Protein AF-A0A7T5JDP8-F1 (afdb_monomer_lite)

Foldseek 3Di:
DCDPVNVVVVVVVVLVPDDPVVNVVVVVVVVVVVVVVVDDPPPPPLDDPVRLVPDDPVVNCVSCVVVVVVVVVCCVVPVVNCPVVPPDPVVPPDVPPDD

Radius of gyration: 29.38 Å; chains: 1; bounding box: 46×36×87 Å

Structure (mmCIF, N/CA/C/O backbone):
data_AF-A0A7T5JDP8-F1
#
_entry.id   AF-A0A7T5JDP8-F1
#
loop_
_atom_site.group_PDB
_atom_site.id
_atom_site.type_symbol
_atom_site.label_atom_id
_atom_site.label_alt_id
_atom_site.label_comp_id
_atom_site.label_asym_id
_atom_site.label_enti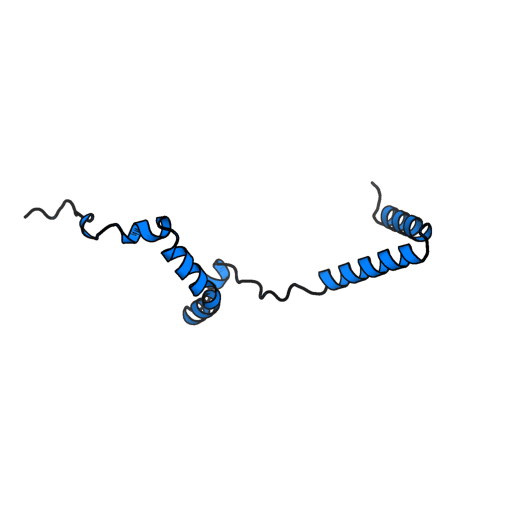ty_id
_atom_site.label_seq_id
_atom_site.pdbx_PDB_ins_code
_atom_site.Cartn_x
_atom_site.Cartn_y
_atom_site.Cartn_z
_atom_site.occupancy
_atom_site.B_iso_or_equiv
_atom_site.auth_seq_id
_atom_site.auth_comp_id
_atom_site.auth_asym_id
_atom_site.auth_atom_id
_atom_site.pdbx_PDB_model_num
ATOM 1 N N . MET A 1 1 ? -7.658 25.892 23.894 1.00 51.53 1 MET A N 1
ATOM 2 C CA . MET 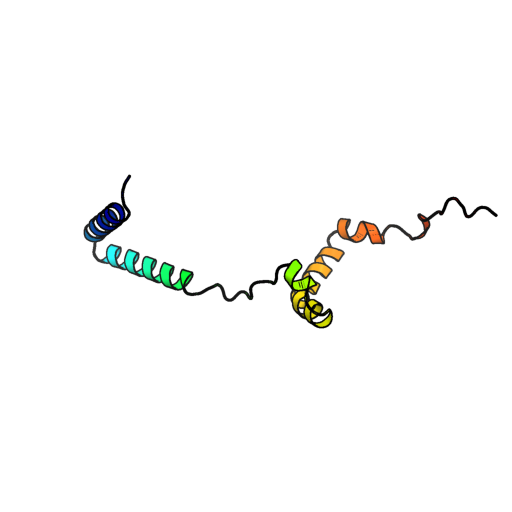A 1 1 ? -6.795 24.760 23.500 1.00 51.53 1 MET A CA 1
ATOM 3 C C . MET A 1 1 ? -7.078 23.615 24.456 1.00 51.53 1 MET A C 1
ATOM 5 O O . MET A 1 1 ? -6.730 23.730 25.622 1.00 51.53 1 MET A O 1
ATOM 9 N N . LEU A 1 2 ? -7.792 22.579 24.014 1.00 55.47 2 LEU A N 1
ATOM 10 C CA . LEU A 1 2 ? -7.970 21.361 24.811 1.00 55.47 2 LEU A CA 1
ATOM 11 C C . LEU A 1 2 ? -6.622 20.632 24.809 1.00 55.47 2 LEU A C 1
ATOM 13 O O . LEU A 1 2 ? -6.130 20.268 23.744 1.00 55.47 2 LEU A O 1
ATOM 17 N N . SER A 1 3 ? -5.973 20.519 25.967 1.00 78.38 3 SER A N 1
ATOM 18 C CA . SER A 1 3 ? -4.729 19.752 26.077 1.00 78.38 3 SER A CA 1
ATOM 19 C C . SER A 1 3 ? -5.021 18.255 25.941 1.00 78.38 3 SER A C 1
ATOM 21 O O . SER A 1 3 ? -6.135 17.819 26.233 1.00 78.38 3 SER A O 1
ATOM 23 N N . ALA A 1 4 ? -4.023 17.465 25.535 1.00 80.44 4 ALA A N 1
ATOM 24 C CA . ALA A 1 4 ? -4.143 16.006 25.425 1.00 80.44 4 ALA A CA 1
ATOM 25 C C . ALA A 1 4 ? -4.726 15.366 26.701 1.00 80.44 4 ALA A C 1
ATOM 27 O O . ALA A 1 4 ? -5.613 14.526 26.617 1.00 80.44 4 ALA A O 1
ATOM 28 N N . ALA A 1 5 ? -4.353 15.885 27.875 1.00 81.62 5 ALA A N 1
ATOM 29 C CA . ALA A 1 5 ? -4.888 15.456 29.165 1.00 81.62 5 ALA A CA 1
ATOM 30 C C . ALA A 1 5 ? -6.418 15.624 29.304 1.00 81.62 5 ALA A C 1
ATOM 32 O O . ALA A 1 5 ? -7.072 14.775 29.901 1.00 81.62 5 ALA A O 1
ATOM 33 N N . HIS A 1 6 ? -7.016 16.684 28.740 1.00 86.56 6 HIS A N 1
ATOM 34 C CA . HIS A 1 6 ? -8.478 16.855 28.767 1.00 86.56 6 HIS A CA 1
ATOM 35 C C . HIS A 1 6 ? -9.182 15.840 27.863 1.00 86.56 6 HIS A C 1
ATOM 37 O O . HIS A 1 6 ? -10.278 15.386 28.182 1.00 86.56 6 HIS A O 1
ATOM 43 N N . LEU A 1 7 ? -8.557 15.486 26.737 1.00 88.06 7 LEU A N 1
ATOM 44 C CA . LEU A 1 7 ? -9.105 14.515 25.797 1.00 88.06 7 LEU A CA 1
ATOM 45 C C . LEU A 1 7 ? -9.006 13.086 26.349 1.00 88.06 7 LEU A C 1
ATOM 47 O O . LEU A 1 7 ? -9.973 12.334 26.266 1.00 88.06 7 LEU A O 1
ATOM 51 N N . GLU A 1 8 ? -7.880 12.738 26.971 1.00 89.19 8 GLU A N 1
ATOM 52 C CA . GLU A 1 8 ? -7.694 11.463 27.676 1.00 89.19 8 GLU A CA 1
ATOM 53 C C . GLU A 1 8 ? -8.722 11.290 28.796 1.00 89.19 8 GLU A C 1
ATOM 55 O O . GLU A 1 8 ? -9.372 10.248 28.888 1.00 89.19 8 GLU A O 1
ATOM 60 N N . GLN A 1 9 ? -8.928 12.333 29.604 1.00 88.62 9 GLN A N 1
ATOM 61 C CA . GLN A 1 9 ? -9.899 12.290 30.691 1.00 88.62 9 GLN A CA 1
ATOM 62 C C . GLN A 1 9 ? -11.334 12.127 30.170 1.00 88.62 9 GLN A C 1
ATOM 64 O O . GLN A 1 9 ? -12.071 11.280 30.672 1.00 88.62 9 GLN A O 1
ATOM 69 N N . ALA A 1 10 ? -11.710 12.869 29.123 1.00 89.75 10 ALA A N 1
ATOM 70 C CA . ALA A 1 10 ? -13.027 12.749 28.500 1.00 89.75 10 ALA A CA 1
ATOM 71 C C . ALA A 1 10 ? -13.272 11.343 27.923 1.00 89.75 10 ALA A C 1
ATOM 73 O O . ALA A 1 10 ? -14.357 10.785 28.086 1.00 89.75 10 ALA A O 1
ATOM 74 N N . LEU A 1 11 ? -12.262 10.740 27.289 1.00 88.44 11 LEU A N 1
ATOM 75 C CA . LEU A 1 11 ? -12.348 9.371 26.775 1.00 88.44 11 LEU A CA 1
ATOM 76 C C . LEU A 1 11 ? -12.506 8.337 27.896 1.00 88.44 11 LEU A C 1
ATOM 78 O O . LEU A 1 11 ? -13.322 7.425 27.766 1.00 88.44 11 LEU A O 1
ATOM 82 N N . LEU A 1 12 ? -11.767 8.483 29.001 1.00 89.81 12 LEU A N 1
ATOM 83 C CA . LEU A 1 12 ? -11.889 7.596 30.161 1.00 89.81 12 LEU A CA 1
ATOM 84 C C . LEU A 1 12 ? -13.264 7.700 30.824 1.00 89.81 12 LEU A C 1
ATOM 86 O O . LEU A 1 12 ? -13.842 6.679 31.201 1.00 89.81 12 LEU A O 1
ATOM 90 N N . ASP A 1 13 ? -13.798 8.912 30.947 1.00 93.38 13 ASP A N 1
ATOM 91 C CA . ASP A 1 13 ? -15.118 9.125 31.536 1.00 93.38 13 ASP A CA 1
ATOM 92 C C . ASP A 1 13 ? -16.224 8.535 30.648 1.00 93.38 13 ASP A C 1
ATOM 94 O O . ASP A 1 13 ? -17.129 7.875 31.162 1.00 93.38 13 ASP A O 1
ATOM 98 N N . HIS A 1 14 ? -16.113 8.658 29.321 1.00 89.19 14 HIS A N 1
ATOM 99 C CA . HIS A 1 14 ? -17.029 7.996 28.388 1.00 89.19 14 HIS A CA 1
ATOM 100 C C . HIS A 1 14 ? -16.918 6.469 28.423 1.00 89.19 14 HIS A C 1
ATOM 102 O O . HIS A 1 14 ? -17.943 5.789 28.435 1.00 89.19 14 HIS A O 1
ATOM 108 N N . LEU A 1 15 ? -15.704 5.917 28.494 1.00 90.44 15 LEU A N 1
ATOM 109 C CA . LEU A 1 15 ? -15.492 4.473 28.620 1.00 90.44 15 LEU A CA 1
ATOM 110 C C . LEU A 1 15 ? -16.156 3.906 29.878 1.00 90.44 15 LEU A C 1
ATOM 112 O O . LEU A 1 15 ? -16.813 2.871 29.814 1.00 90.44 15 LEU A O 1
ATOM 116 N N . ARG A 1 16 ? -16.050 4.605 31.012 1.00 91.88 16 ARG A N 1
ATOM 117 C CA . ARG A 1 16 ? -16.661 4.177 32.281 1.00 91.88 16 ARG A CA 1
ATOM 118 C C . ARG A 1 16 ? -18.189 4.215 32.276 1.00 91.88 16 ARG A C 1
ATOM 120 O O . ARG A 1 16 ? -18.801 3.497 33.060 1.00 91.88 16 ARG A O 1
ATOM 127 N N . GLN A 1 17 ? -18.801 5.045 31.431 1.00 93.88 17 GLN A N 1
ATOM 128 C CA . GLN A 1 17 ? -20.260 5.133 31.294 1.00 93.88 17 GLN A CA 1
ATOM 129 C C . GLN A 1 17 ? -20.853 4.000 30.444 1.00 93.88 17 GLN A C 1
ATOM 131 O O . GLN A 1 17 ? -22.068 3.798 30.458 1.00 93.88 17 GLN A O 1
ATOM 136 N N . LEU A 1 18 ? -20.025 3.265 29.696 1.00 92.19 18 LEU A N 1
ATOM 137 C CA . LEU A 1 18 ? -20.488 2.163 28.860 1.00 92.19 18 LEU A CA 1
ATOM 138 C C . LEU A 1 18 ? -20.792 0.903 29.692 1.00 92.19 18 LEU A C 1
ATOM 140 O O . LEU A 1 18 ? -20.138 0.668 30.708 1.00 92.19 18 LEU A O 1
ATOM 144 N N . PRO A 1 19 ? -21.727 0.046 29.245 1.00 93.19 19 PRO A N 1
ATOM 145 C CA . PRO A 1 19 ? -21.903 -1.302 29.786 1.00 93.19 19 PRO A CA 1
ATOM 146 C C . PRO A 1 19 ? -20.633 -2.150 29.644 1.00 93.19 19 PRO A C 1
ATOM 148 O O . PRO A 1 19 ? -19.840 -1.935 28.725 1.00 93.19 19 PRO A O 1
ATOM 151 N N . THR A 1 20 ? -20.460 -3.146 30.512 1.00 88.88 20 THR A N 1
ATOM 152 C CA . THR A 1 20 ? -19.244 -3.973 30.591 1.00 88.88 20 THR A CA 1
ATOM 153 C C . THR A 1 20 ? -18.895 -4.651 29.264 1.00 88.88 20 THR A C 1
ATOM 155 O O . THR A 1 20 ? -17.731 -4.659 28.870 1.00 88.88 20 THR A O 1
ATOM 158 N N . GLU A 1 21 ? -19.890 -5.132 28.517 1.00 91.94 21 GLU A N 1
ATOM 159 C CA . GLU A 1 21 ? -19.683 -5.741 27.198 1.00 91.94 21 GLU A CA 1
ATOM 160 C C . GLU A 1 21 ? -19.097 -4.742 26.191 1.00 91.94 21 GLU A C 1
ATOM 162 O O . GLU A 1 21 ? -18.204 -5.074 25.414 1.00 91.94 21 GLU A O 1
ATOM 167 N N . LYS A 1 22 ? -19.566 -3.489 26.226 1.00 89.44 22 L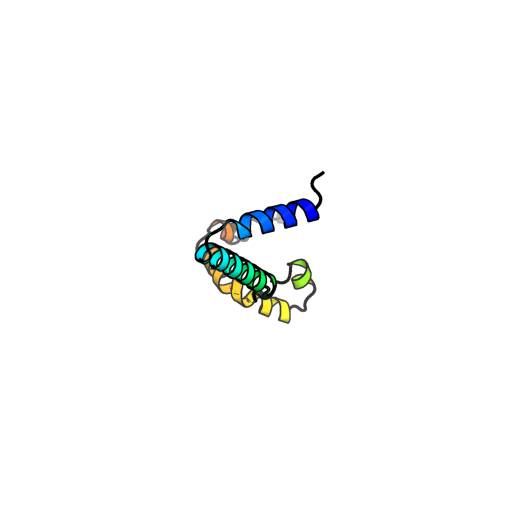YS A N 1
ATOM 168 C CA . LYS A 1 22 ? -19.094 -2.425 25.332 1.00 89.44 22 LYS A CA 1
ATOM 169 C C . LYS A 1 22 ? -17.729 -1.887 25.735 1.00 89.44 22 LYS A C 1
ATOM 171 O O . LYS A 1 22 ? -16.967 -1.478 24.866 1.00 89.44 22 LYS A O 1
ATOM 176 N N . GLN A 1 23 ? -17.399 -1.920 27.024 1.00 92.56 23 GLN A N 1
ATOM 177 C CA . GLN A 1 23 ? -16.044 -1.613 27.480 1.00 92.56 23 GLN A CA 1
ATOM 178 C C . GLN A 1 23 ? -15.043 -2.626 26.922 1.00 92.56 23 GLN A C 1
ATOM 180 O O . GLN A 1 23 ? -14.002 -2.223 26.403 1.00 92.56 23 GLN A O 1
ATOM 185 N N . GLN A 1 24 ? -15.385 -3.917 26.970 1.00 91.38 24 GLN A N 1
ATOM 186 C CA . GLN A 1 24 ? -14.530 -4.972 26.432 1.00 91.38 24 GLN A CA 1
ATOM 187 C C . GLN A 1 24 ? -14.327 -4.816 24.920 1.00 91.38 24 GLN A C 1
ATOM 189 O O . GLN A 1 24 ? -13.193 -4.841 24.462 1.00 91.38 24 GLN A O 1
ATOM 194 N N . GLU A 1 25 ? -15.393 -4.540 24.162 1.00 94.00 25 GLU A N 1
ATOM 195 C CA . GLU A 1 25 ? -15.309 -4.319 22.709 1.00 94.00 25 GLU A CA 1
ATOM 196 C C . GLU A 1 25 ? -14.332 -3.184 22.343 1.00 94.00 25 GLU A C 1
ATOM 198 O O . GLU A 1 25 ? -13.544 -3.305 21.403 1.00 94.00 25 GLU A O 1
ATOM 203 N N . VAL A 1 26 ? -14.338 -2.082 23.103 1.00 93.06 26 VAL A N 1
ATOM 204 C CA . VAL A 1 26 ? -13.412 -0.962 22.867 1.00 93.06 26 VAL A CA 1
ATOM 205 C C . VAL A 1 26 ? -11.973 -1.331 23.235 1.00 93.06 26 VAL A C 1
ATOM 207 O O . VAL A 1 26 ? -11.048 -0.917 22.533 1.00 93.06 26 VAL A O 1
ATOM 210 N N . LEU A 1 27 ? -11.766 -2.107 24.303 1.00 90.69 27 LEU A N 1
ATOM 211 C CA . LEU A 1 27 ? -10.437 -2.609 24.667 1.00 90.69 27 LEU A CA 1
ATOM 212 C C . LEU A 1 27 ? -9.886 -3.556 23.599 1.00 90.69 27 LEU A C 1
ATOM 214 O O . LEU A 1 27 ? -8.746 -3.375 23.170 1.00 90.69 27 LEU A O 1
ATOM 218 N N . ASP A 1 28 ? -10.707 -4.485 23.116 1.00 93.88 28 ASP A N 1
ATOM 219 C CA . ASP A 1 28 ? -10.347 -5.419 22.048 1.00 93.88 28 ASP A CA 1
ATOM 220 C C . ASP A 1 28 ? -10.002 -4.655 20.758 1.00 93.88 28 ASP A C 1
ATOM 222 O O . ASP A 1 28 ? -8.995 -4.932 20.102 1.00 93.88 28 ASP A O 1
ATOM 226 N N . PHE A 1 29 ? -10.780 -3.622 20.415 1.00 93.81 29 PHE A N 1
ATOM 227 C CA . PHE A 1 29 ? -10.485 -2.747 19.279 1.00 93.81 29 PHE A CA 1
ATOM 228 C C . PHE A 1 29 ? -9.173 -1.969 19.458 1.00 93.81 29 PHE A C 1
ATOM 230 O O . PHE A 1 29 ? -8.381 -1.857 18.518 1.00 93.81 29 PHE A O 1
ATOM 237 N N . ALA A 1 30 ? -8.907 -1.440 20.654 1.00 91.38 30 ALA A N 1
ATOM 238 C CA . ALA A 1 30 ? -7.662 -0.733 20.941 1.00 91.38 30 ALA A CA 1
ATOM 239 C C . ALA A 1 30 ? -6.447 -1.672 20.860 1.00 91.38 30 ALA A C 1
ATOM 241 O O . ALA A 1 30 ? -5.390 -1.283 20.350 1.00 91.38 30 ALA A O 1
ATOM 242 N N . GLU A 1 31 ? -6.594 -2.916 21.318 1.00 91.56 31 GLU A N 1
ATOM 243 C CA . GLU A 1 31 ? -5.569 -3.946 21.178 1.00 91.56 31 GLU A CA 1
ATOM 244 C C . GLU A 1 31 ? -5.334 -4.298 19.707 1.00 91.56 31 GLU A C 1
ATOM 246 O O . GLU A 1 31 ? -4.188 -4.285 19.250 1.00 91.56 31 GLU A O 1
ATOM 251 N N . PHE A 1 32 ? -6.403 -4.505 18.937 1.00 93.31 32 PHE A N 1
ATOM 252 C CA . PHE A 1 32 ? -6.325 -4.715 17.493 1.00 93.31 32 PHE A CA 1
ATOM 253 C C . PHE A 1 32 ? -5.574 -3.576 16.787 1.00 93.31 32 PHE A C 1
ATOM 255 O O . PHE A 1 32 ? -4.683 -3.828 15.971 1.00 93.31 32 PHE A O 1
ATOM 262 N N . LEU A 1 33 ? -5.867 -2.316 17.127 1.00 88.75 33 LEU A N 1
ATOM 263 C CA . LEU A 1 33 ? -5.143 -1.165 16.584 1.00 88.75 33 LEU A CA 1
ATOM 264 C C . LEU A 1 33 ? -3.656 -1.201 16.948 1.00 88.75 33 LEU A C 1
ATOM 266 O O . LEU A 1 33 ? -2.816 -0.988 16.072 1.00 88.75 33 LEU A O 1
ATOM 270 N N . ARG A 1 34 ? -3.309 -1.512 18.202 1.00 88.19 34 ARG A N 1
ATOM 271 C CA . ARG A 1 34 ? -1.905 -1.664 18.617 1.00 88.19 34 ARG A CA 1
ATOM 272 C C . ARG A 1 34 ? -1.204 -2.758 17.822 1.00 88.19 34 ARG A C 1
ATOM 274 O O . ARG A 1 34 ? -0.115 -2.517 17.313 1.00 88.19 34 ARG A O 1
ATOM 281 N N . GLN A 1 35 ? -1.828 -3.922 17.664 1.00 86.38 35 GLN A N 1
ATOM 282 C CA . GLN A 1 35 ? -1.263 -5.035 16.898 1.00 86.38 35 GLN A CA 1
ATOM 283 C C . GLN A 1 35 ? -1.064 -4.669 15.421 1.00 86.38 35 GLN A C 1
ATOM 285 O O . GLN A 1 35 ? -0.029 -5.003 14.842 1.00 86.38 35 GLN A O 1
ATOM 290 N N . LYS A 1 36 ? -2.007 -3.927 14.826 1.00 80.56 36 LYS A N 1
ATOM 291 C CA . LYS A 1 36 ? -1.931 -3.457 13.435 1.00 80.56 36 LYS A CA 1
ATOM 292 C C . LYS A 1 36 ? -0.851 -2.392 13.222 1.00 80.56 36 LYS A C 1
ATOM 294 O O . LYS A 1 36 ? -0.254 -2.345 12.155 1.00 80.56 36 LYS A O 1
ATOM 299 N N . VAL A 1 37 ? -0.599 -1.542 14.218 1.00 79.31 37 VAL A N 1
ATOM 300 C CA . VAL A 1 37 ? 0.464 -0.523 14.163 1.00 79.31 37 VAL A CA 1
ATOM 301 C C . VAL A 1 37 ? 1.838 -1.131 14.470 1.00 79.31 37 VAL A C 1
ATOM 303 O O . VAL A 1 37 ? 2.833 -0.726 13.875 1.00 79.31 37 VAL A O 1
ATOM 306 N N . SER A 1 38 ? 1.912 -2.111 15.375 1.00 72.75 38 SER A N 1
ATOM 307 C CA . SER A 1 38 ? 3.159 -2.800 15.741 1.00 72.75 38 SER A CA 1
ATOM 308 C C . SER A 1 38 ? 3.573 -3.898 14.762 1.00 72.75 38 SER A C 1
ATOM 310 O O . SER A 1 38 ? 4.741 -4.278 14.754 1.00 72.75 38 SER A O 1
ATOM 312 N N . SER A 1 39 ? 2.654 -4.390 13.931 1.00 59.53 39 SER A N 1
ATOM 313 C CA . SER A 1 39 ? 2.966 -5.269 12.805 1.00 59.53 39 SER A CA 1
ATOM 314 C C . SER A 1 39 ? 3.121 -4.409 11.552 1.00 59.53 39 SER A C 1
ATOM 316 O O . SER A 1 39 ? 2.112 -4.101 10.913 1.00 59.53 39 SER A O 1
ATOM 318 N N . PRO A 1 40 ? 4.341 -3.984 11.170 1.00 58.59 40 PRO A N 1
ATOM 319 C CA . PRO A 1 40 ? 4.525 -3.405 9.849 1.00 58.59 40 PRO A CA 1
ATOM 320 C C . PRO A 1 40 ? 4.005 -4.421 8.822 1.00 58.59 40 PRO A C 1
ATOM 322 O O . PRO A 1 40 ? 4.262 -5.620 8.985 1.00 58.59 40 PRO A O 1
ATOM 325 N N . PRO A 1 41 ? 3.258 -3.997 7.787 1.00 54.88 41 PRO A N 1
ATOM 326 C CA . PRO A 1 41 ? 2.893 -4.908 6.718 1.00 54.88 41 PRO A CA 1
ATOM 327 C C . PRO A 1 41 ? 4.190 -5.525 6.197 1.00 54.88 41 PRO A C 1
ATOM 329 O O . PRO A 1 41 ? 5.072 -4.811 5.726 1.00 54.88 41 PRO A O 1
ATOM 332 N N . ALA A 1 42 ? 4.309 -6.849 6.299 1.00 50.56 42 ALA A N 1
ATOM 333 C CA . ALA A 1 42 ? 5.409 -7.638 5.751 1.00 50.56 42 ALA A CA 1
ATOM 334 C C . ALA A 1 42 ? 5.356 -7.683 4.212 1.00 50.56 42 ALA A C 1
ATOM 336 O O . ALA A 1 42 ? 5.629 -8.703 3.588 1.00 50.56 42 ALA A O 1
ATOM 337 N N . LEU A 1 43 ? 4.970 -6.575 3.584 1.00 55.66 43 LEU A N 1
ATOM 338 C CA . LEU A 1 43 ? 5.285 -6.337 2.196 1.00 55.66 43 LEU A CA 1
ATOM 339 C C . LEU A 1 43 ? 6.744 -5.886 2.212 1.00 55.66 43 LEU A C 1
ATOM 341 O O . LEU A 1 43 ? 7.036 -4.881 2.868 1.00 55.66 43 LEU A O 1
ATOM 345 N N . PRO A 1 44 ? 7.674 -6.604 1.555 1.00 57.06 44 PRO A N 1
ATOM 346 C CA . PRO A 1 44 ? 9.011 -6.068 1.369 1.00 57.06 44 PRO A CA 1
ATOM 347 C C . PRO A 1 44 ? 8.821 -4.684 0.757 1.00 57.06 44 PRO A C 1
ATOM 349 O O . PRO A 1 44 ? 8.178 -4.560 -0.288 1.00 57.06 44 PRO A O 1
ATOM 352 N N . ALA A 1 45 ? 9.259 -3.645 1.473 1.00 62.62 45 ALA A N 1
ATOM 353 C CA . ALA A 1 45 ? 9.142 -2.274 1.011 1.00 62.62 45 ALA A CA 1
ATOM 354 C C . ALA A 1 45 ? 9.758 -2.245 -0.385 1.00 62.62 45 ALA A C 1
ATOM 356 O O . ALA A 1 45 ? 10.966 -2.451 -0.526 1.00 62.62 45 ALA A O 1
ATOM 357 N N . LYS A 1 46 ? 8.912 -2.116 -1.416 1.00 70.69 46 LYS A N 1
ATOM 358 C CA . LYS A 1 46 ? 9.380 -2.135 -2.796 1.00 70.69 46 LYS A CA 1
ATOM 359 C C . LYS A 1 46 ? 10.422 -1.021 -2.888 1.00 70.69 46 LYS A C 1
ATOM 361 O O . LYS A 1 46 ? 10.091 0.116 -2.535 1.00 70.69 46 LYS A O 1
ATOM 366 N N . PRO A 1 47 ? 11.675 -1.330 -3.255 1.00 74.50 47 PRO A N 1
ATOM 367 C CA . PRO A 1 47 ? 12.700 -0.307 -3.347 1.00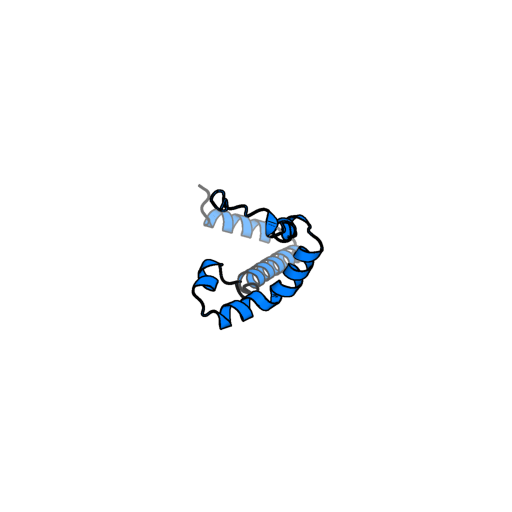 74.50 47 PRO A CA 1
ATOM 368 C C . PRO A 1 47 ? 12.207 0.776 -4.305 1.00 74.50 47 PRO A C 1
ATOM 370 O O . PRO A 1 47 ? 11.618 0.477 -5.346 1.00 74.50 47 PRO A O 1
ATOM 373 N N . SER A 1 48 ? 12.417 2.040 -3.949 1.00 85.69 48 SER A N 1
ATOM 374 C CA . SER A 1 48 ? 12.098 3.143 -4.848 1.00 85.69 48 SER A CA 1
ATOM 375 C C . SER A 1 48 ? 12.873 2.984 -6.159 1.00 85.69 48 SER A C 1
ATOM 377 O O . SER A 1 48 ? 13.941 2.367 -6.193 1.00 85.69 48 SER A O 1
ATOM 379 N N . LEU A 1 49 ? 12.386 3.582 -7.248 1.00 85.00 49 LEU A N 1
ATOM 380 C CA . LEU A 1 49 ? 13.086 3.525 -8.540 1.00 85.00 49 LEU A CA 1
ATOM 381 C C . LEU A 1 49 ? 14.527 4.054 -8.437 1.00 85.00 49 LEU A C 1
ATOM 383 O O . LEU A 1 49 ? 15.446 3.500 -9.037 1.00 85.00 49 LEU A O 1
ATOM 387 N N . GLN A 1 50 ? 14.746 5.073 -7.600 1.00 89.00 50 GLN A N 1
ATOM 388 C CA . GLN A 1 50 ? 16.080 5.599 -7.309 1.00 89.00 50 GLN A CA 1
ATOM 389 C C . GLN A 1 50 ? 16.959 4.577 -6.578 1.00 89.00 50 GLN A C 1
ATOM 391 O O . GLN A 1 50 ? 18.156 4.496 -6.840 1.00 89.00 50 GLN A O 1
ATOM 396 N N . GLN A 1 51 ? 16.388 3.793 -5.661 1.00 87.38 51 GLN A N 1
ATOM 397 C CA . GLN A 1 51 ? 17.110 2.723 -4.972 1.00 87.38 51 GLN A CA 1
ATOM 398 C C . GLN A 1 51 ? 17.442 1.575 -5.932 1.00 87.38 51 GLN A C 1
ATOM 400 O O . GLN A 1 51 ? 18.586 1.128 -5.948 1.00 87.38 51 GLN A O 1
ATOM 405 N N . LEU A 1 52 ? 16.501 1.165 -6.789 1.00 88.81 52 LEU A N 1
ATOM 406 C CA . LEU A 1 52 ? 16.720 0.147 -7.826 1.00 88.81 52 LEU A CA 1
ATOM 407 C C . LEU A 1 52 ? 17.835 0.541 -8.803 1.00 88.81 52 LEU A C 1
ATOM 409 O O . LEU A 1 52 ? 18.713 -0.270 -9.094 1.00 88.81 52 LEU A O 1
ATOM 413 N N . ALA A 1 53 ? 17.854 1.794 -9.265 1.00 87.56 53 ALA A N 1
ATOM 414 C CA . ALA A 1 53 ? 18.874 2.287 -10.193 1.00 87.56 53 ALA A CA 1
ATOM 415 C C . ALA A 1 53 ? 20.299 2.218 -9.614 1.00 87.56 53 ALA A C 1
ATOM 417 O O . ALA A 1 53 ? 21.268 2.070 -10.360 1.00 87.56 53 ALA A O 1
ATOM 418 N N . ARG A 1 54 ? 20.437 2.280 -8.284 1.00 92.25 54 ARG A N 1
ATOM 419 C CA . ARG A 1 54 ? 21.730 2.198 -7.588 1.00 92.25 54 ARG A CA 1
ATOM 420 C C . ARG A 1 54 ? 22.228 0.763 -7.406 1.00 92.25 54 ARG A C 1
ATOM 422 O O . ARG A 1 54 ? 23.402 0.581 -7.097 1.00 92.25 54 ARG A O 1
ATOM 429 N N . LEU A 1 55 ? 21.374 -0.244 -7.600 1.00 89.00 55 LEU A N 1
ATOM 430 C CA . LEU A 1 55 ? 21.765 -1.650 -7.504 1.00 89.00 55 LEU A CA 1
ATOM 431 C C . LEU A 1 55 ? 22.529 -2.116 -8.758 1.00 89.00 55 LEU A C 1
ATOM 433 O O . LEU A 1 55 ? 22.313 -1.567 -9.846 1.00 89.00 55 LEU A O 1
ATOM 437 N N . PRO A 1 56 ? 23.378 -3.157 -8.646 1.00 92.38 56 PRO A N 1
ATOM 438 C CA . PRO A 1 56 ? 23.946 -3.857 -9.796 1.00 92.38 56 PRO A CA 1
ATOM 439 C C . PRO A 1 56 ? 22.855 -4.440 -10.700 1.00 92.38 56 PRO A C 1
ATOM 441 O O . PRO A 1 56 ? 21.803 -4.862 -10.220 1.00 92.38 56 PRO A O 1
ATOM 444 N N . LEU A 1 57 ? 23.124 -4.517 -12.006 1.00 88.38 57 LEU A N 1
ATOM 445 C CA . LEU A 1 57 ? 22.144 -4.948 -13.010 1.00 88.38 57 LEU A CA 1
ATOM 446 C C . LEU A 1 57 ? 21.513 -6.317 -12.689 1.00 88.38 57 LEU A C 1
ATOM 448 O O . LEU A 1 57 ? 20.303 -6.480 -12.822 1.00 88.38 57 LEU A O 1
ATOM 452 N N . SER A 1 58 ? 22.314 -7.267 -12.199 1.00 87.88 58 SER A N 1
ATOM 453 C CA . SER A 1 58 ? 21.849 -8.601 -11.796 1.00 87.88 58 SER A CA 1
ATOM 454 C C . SER A 1 58 ? 20.793 -8.556 -10.687 1.00 87.88 58 SER A C 1
ATOM 456 O O . SER A 1 58 ? 19.809 -9.287 -10.742 1.00 87.88 58 SER A O 1
ATOM 458 N N . GLN A 1 59 ? 20.951 -7.658 -9.712 1.00 87.69 59 GLN A N 1
ATOM 459 C CA . GLN A 1 59 ? 20.005 -7.504 -8.604 1.00 87.69 59 GLN A CA 1
ATOM 460 C C . GLN A 1 59 ? 18.738 -6.756 -9.025 1.00 87.69 59 GLN A C 1
ATOM 462 O O . GLN A 1 59 ? 17.658 -7.037 -8.507 1.00 87.69 59 GLN A O 1
ATOM 467 N N . ARG A 1 60 ? 18.839 -5.833 -9.993 1.00 90.62 60 ARG A N 1
ATOM 468 C CA . ARG A 1 60 ? 17.658 -5.152 -10.548 1.00 90.62 60 ARG A CA 1
ATOM 469 C C . ARG A 1 60 ? 16.698 -6.149 -11.183 1.00 90.62 60 ARG A C 1
ATOM 471 O O . ARG A 1 60 ? 15.502 -6.060 -10.943 1.00 90.62 60 ARG A O 1
ATOM 478 N N . HIS A 1 61 ? 17.223 -7.100 -11.955 1.00 86.00 61 HIS A N 1
ATOM 479 C CA . HIS A 1 61 ? 16.396 -8.090 -12.643 1.00 86.00 61 HIS A CA 1
ATOM 480 C C . HIS A 1 61 ? 15.623 -8.968 -11.651 1.00 86.00 61 HIS A C 1
ATOM 482 O O . HIS A 1 61 ? 14.430 -9.176 -11.824 1.00 86.00 61 HIS A O 1
ATOM 488 N N . GLN A 1 62 ? 16.269 -9.381 -10.555 1.00 87.38 62 GLN A N 1
ATOM 489 C CA . GLN A 1 62 ? 15.612 -10.132 -9.483 1.00 87.38 62 GLN A CA 1
ATOM 490 C C . GLN A 1 62 ? 14.491 -9.330 -8.803 1.00 87.38 62 GLN A C 1
ATOM 492 O O . GLN A 1 62 ? 13.441 -9.875 -8.487 1.00 87.38 62 GLN A O 1
ATOM 497 N N . ALA A 1 63 ? 14.691 -8.027 -8.587 1.00 86.38 63 ALA A N 1
ATOM 498 C CA . ALA A 1 63 ? 13.666 -7.174 -7.988 1.00 86.38 63 ALA A CA 1
ATOM 499 C C . ALA A 1 63 ? 12.482 -6.887 -8.932 1.00 86.38 63 ALA A C 1
ATOM 501 O O . ALA A 1 63 ? 11.381 -6.601 -8.461 1.00 86.38 63 ALA A O 1
ATOM 502 N N . LEU A 1 64 ? 12.709 -6.943 -10.248 1.00 86.69 64 LEU A N 1
ATOM 503 C CA . LEU A 1 64 ? 11.692 -6.703 -11.272 1.00 86.69 64 LEU A CA 1
ATOM 504 C C . LEU A 1 64 ? 10.966 -7.977 -11.722 1.00 86.69 64 LEU A C 1
ATOM 506 O O . LEU A 1 64 ? 9.845 -7.869 -12.209 1.00 86.69 64 LEU A O 1
ATOM 510 N N . GLU A 1 65 ? 11.558 -9.158 -11.514 1.00 88.62 65 GLU A N 1
ATOM 511 C CA . GLU A 1 65 ? 11.003 -10.474 -11.865 1.00 88.62 65 GLU A CA 1
ATOM 512 C C . GLU A 1 65 ? 9.492 -10.626 -11.587 1.00 88.62 65 GLU A C 1
ATOM 514 O O . GLU A 1 65 ? 8.768 -10.981 -12.521 1.00 88.62 65 GLU A O 1
ATOM 519 N N . PRO A 1 66 ? 8.961 -10.308 -10.384 1.00 88.62 66 PRO A N 1
ATOM 520 C CA . PRO A 1 66 ? 7.538 -10.509 -10.108 1.00 88.62 66 PRO A CA 1
ATOM 521 C C . PRO A 1 66 ? 6.608 -9.647 -10.974 1.00 88.62 66 PRO A C 1
ATOM 523 O O . PRO A 1 66 ? 5.435 -9.984 -11.110 1.00 88.62 66 PRO A O 1
ATOM 526 N N . PHE A 1 67 ? 7.106 -8.559 -11.566 1.00 88.44 67 PHE A N 1
ATOM 527 C CA . PHE A 1 67 ? 6.323 -7.654 -12.412 1.00 88.44 67 PHE A CA 1
ATOM 528 C C . PHE A 1 67 ? 6.403 -8.014 -13.899 1.00 88.44 67 PHE A C 1
ATOM 530 O O . PHE A 1 67 ? 5.515 -7.640 -14.656 1.00 88.44 67 PHE A O 1
ATOM 537 N N . VAL A 1 68 ? 7.414 -8.783 -14.325 1.00 88.31 68 VAL A N 1
ATOM 538 C CA . VAL A 1 68 ? 7.660 -9.093 -15.748 1.00 88.31 68 VAL A CA 1
ATOM 539 C C . VAL A 1 68 ? 6.448 -9.746 -16.412 1.00 88.31 68 VAL A C 1
ATOM 541 O O . VAL A 1 68 ? 6.104 -9.403 -17.539 1.00 88.31 68 VAL A O 1
ATOM 544 N N . THR A 1 69 ? 5.778 -10.668 -15.717 1.00 88.25 69 THR A N 1
ATOM 545 C CA . THR A 1 69 ? 4.630 -11.396 -16.284 1.00 88.25 69 THR A CA 1
ATOM 546 C C . THR A 1 69 ? 3.418 -10.486 -16.489 1.00 88.25 69 THR A C 1
ATOM 548 O O . THR A 1 69 ? 2.725 -10.610 -17.497 1.00 88.25 69 THR A O 1
ATOM 551 N N . GLU A 1 70 ? 3.175 -9.572 -15.548 1.00 89.94 70 GLU A N 1
ATOM 552 C CA . GLU A 1 70 ? 2.100 -8.580 -15.633 1.00 89.94 70 GLU A CA 1
ATOM 553 C C . GLU A 1 70 ? 2.396 -7.587 -16.762 1.00 89.94 70 GLU A C 1
ATOM 555 O O . GLU A 1 70 ? 1.592 -7.451 -17.677 1.00 89.94 70 GLU A O 1
ATOM 560 N N . THR A 1 71 ? 3.614 -7.042 -16.813 1.00 88.12 71 THR A N 1
ATOM 561 C CA . THR A 1 71 ? 4.045 -6.141 -17.893 1.00 88.12 71 THR A CA 1
ATOM 562 C C . THR A 1 71 ? 3.973 -6.797 -19.278 1.00 88.12 71 THR A C 1
ATOM 564 O O . THR A 1 71 ? 3.570 -6.159 -20.245 1.00 88.12 71 THR A O 1
ATOM 567 N N . ALA A 1 72 ? 4.317 -8.084 -19.403 1.00 89.88 72 ALA A N 1
ATOM 568 C CA . ALA A 1 72 ? 4.206 -8.819 -20.668 1.00 89.88 72 ALA A CA 1
ATOM 569 C C . ALA A 1 72 ? 2.752 -9.102 -21.082 1.00 89.88 72 ALA A C 1
ATOM 571 O O . ALA A 1 72 ? 2.476 -9.402 -22.247 1.00 89.88 72 ALA A O 1
ATOM 572 N N . LYS A 1 73 ? 1.814 -9.084 -20.133 1.00 92.06 73 LYS A N 1
ATOM 573 C CA . LYS A 1 73 ? 0.387 -9.136 -20.436 1.00 92.06 73 LYS A CA 1
ATOM 574 C C . LYS A 1 73 ? -0.095 -7.767 -20.912 1.00 92.06 73 LYS A C 1
ATOM 576 O O . LYS A 1 73 ? -0.679 -7.712 -21.987 1.00 92.06 73 LYS A O 1
ATOM 581 N N . ASP A 1 74 ? 0.238 -6.702 -20.190 1.00 89.81 74 ASP A N 1
ATOM 582 C CA . ASP A 1 74 ? -0.133 -5.332 -20.562 1.00 89.81 74 ASP A CA 1
ATOM 583 C C . ASP A 1 74 ? 0.371 -4.987 -21.967 1.00 89.81 74 ASP A C 1
ATOM 585 O O . ASP A 1 74 ? -0.401 -4.535 -22.799 1.00 89.81 74 ASP A O 1
ATOM 589 N N . PHE A 1 75 ? 1.621 -5.334 -22.293 1.00 88.38 75 PHE A N 1
ATOM 590 C CA . PHE A 1 75 ? 2.180 -5.126 -23.634 1.00 88.38 75 PHE A CA 1
ATOM 591 C C . PHE A 1 75 ? 1.412 -5.850 -24.756 1.00 88.38 75 PHE A C 1
ATOM 593 O O . PHE A 1 75 ? 1.467 -5.436 -25.907 1.00 88.38 75 PHE A O 1
ATOM 600 N N . ARG A 1 76 ? 0.730 -6.963 -24.459 1.00 87.50 76 ARG A N 1
ATOM 601 C CA . ARG A 1 76 ? -0.069 -7.696 -25.456 1.00 87.50 76 ARG A 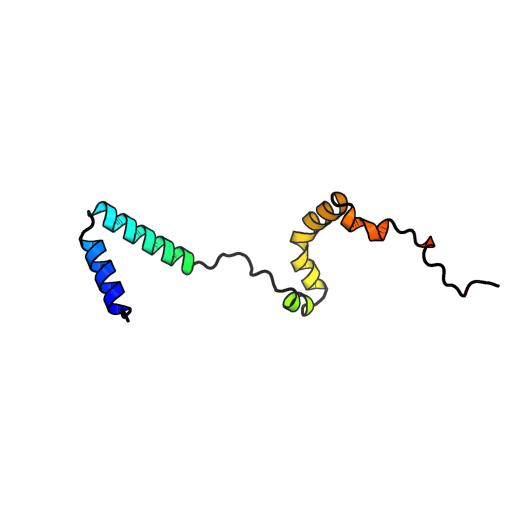CA 1
ATOM 602 C C . ARG A 1 76 ? -1.480 -7.144 -25.596 1.00 87.50 76 ARG A C 1
ATOM 604 O O . ARG A 1 76 ? -2.040 -7.215 -26.686 1.00 87.50 76 ARG A O 1
ATOM 611 N N . ASP A 1 77 ? -2.049 -6.681 -24.491 1.00 91.00 77 ASP A N 1
ATOM 612 C CA . ASP A 1 77 ? -3.451 -6.282 -24.417 1.00 91.00 77 ASP A CA 1
ATOM 613 C C . ASP A 1 77 ? -3.638 -4.779 -24.708 1.00 91.00 77 ASP A C 1
ATOM 615 O O . ASP A 1 77 ? -4.735 -4.370 -25.091 1.00 91.00 77 ASP A O 1
ATOM 619 N N . ASP A 1 78 ? -2.582 -3.972 -24.559 1.00 89.81 78 ASP A N 1
ATOM 620 C CA . ASP A 1 78 ? -2.591 -2.525 -24.773 1.00 89.81 78 ASP A CA 1
ATOM 621 C C . ASP A 1 78 ? -1.872 -2.132 -26.083 1.00 89.81 78 ASP A C 1
ATOM 623 O O . ASP A 1 78 ? -0.637 -2.184 -26.155 1.00 89.81 78 ASP A O 1
ATOM 627 N N . PRO A 1 79 ? -2.615 -1.721 -27.131 1.00 83.56 79 PRO A N 1
ATOM 628 C CA . PRO A 1 79 ? -2.022 -1.315 -28.398 1.00 83.56 79 PRO A CA 1
ATOM 629 C C . PRO A 1 79 ? -1.170 -0.043 -28.275 1.00 83.56 79 PRO A C 1
ATOM 631 O O . PRO A 1 79 ? -0.214 0.082 -29.045 1.00 83.56 79 PRO A O 1
ATOM 634 N N . GLU A 1 80 ? -1.437 0.842 -27.301 1.00 86.50 80 GLU A N 1
ATOM 635 C CA . GLU A 1 80 ? -0.655 2.074 -27.095 1.00 86.50 80 GLU A CA 1
ATOM 636 C C . GLU A 1 80 ? 0.800 1.749 -26.715 1.00 86.50 80 GLU A C 1
ATOM 638 O O . GLU A 1 80 ? 1.752 2.408 -27.139 1.00 86.50 80 GLU A O 1
ATOM 643 N N . LEU A 1 81 ? 1.006 0.647 -25.987 1.00 84.81 81 LEU A N 1
ATOM 644 C CA . LEU A 1 81 ? 2.339 0.167 -25.610 1.00 84.81 81 LEU A CA 1
ATOM 645 C C . LEU A 1 81 ? 3.115 -0.460 -26.777 1.00 84.81 81 LEU A C 1
ATOM 647 O O . LEU A 1 81 ? 4.323 -0.678 -26.661 1.00 84.81 81 LEU A O 1
ATOM 651 N N . THR A 1 82 ? 2.446 -0.730 -27.899 1.00 80.38 82 THR A N 1
ATOM 652 C CA . THR A 1 82 ? 3.047 -1.312 -29.110 1.00 80.38 82 THR A CA 1
ATOM 653 C C . THR A 1 82 ? 3.224 -0.308 -30.247 1.00 80.38 82 THR A C 1
ATOM 655 O O . THR A 1 82 ? 3.795 -0.664 -31.278 1.00 80.38 82 THR A O 1
ATOM 658 N N . GLU A 1 83 ? 2.817 0.954 -30.063 1.00 78.38 83 GLU A N 1
ATOM 659 C CA . GLU A 1 83 ? 2.888 1.997 -31.100 1.00 78.38 83 GLU A CA 1
ATOM 660 C C . GLU A 1 83 ? 4.302 2.172 -31.669 1.00 78.38 83 GLU A C 1
ATOM 662 O O . GLU A 1 83 ? 4.483 2.279 -32.880 1.00 78.38 83 GLU A O 1
ATOM 667 N N . PHE A 1 84 ? 5.328 2.099 -30.817 1.00 70.88 84 PHE A N 1
ATOM 668 C CA . PHE A 1 84 ? 6.726 2.219 -31.245 1.00 70.88 84 PHE A CA 1
ATOM 669 C C . PHE A 1 84 ? 7.245 1.009 -32.032 1.00 70.88 84 PHE A C 1
ATOM 671 O O . PHE A 1 84 ? 8.253 1.128 -32.719 1.00 70.88 84 PHE A O 1
ATOM 678 N N . ALA A 1 85 ? 6.593 -0.151 -31.923 1.00 69.81 85 ALA A N 1
ATOM 679 C CA . ALA A 1 85 ? 6.946 -1.348 -32.685 1.00 69.81 85 ALA A CA 1
ATOM 680 C C . ALA A 1 85 ? 6.221 -1.417 -34.039 1.00 69.81 85 ALA A C 1
ATOM 682 O O . ALA A 1 85 ? 6.629 -2.188 -34.904 1.00 69.81 85 ALA A O 1
ATOM 683 N N . ALA A 1 86 ? 5.144 -0.642 -34.209 1.00 63.94 86 ALA A N 1
ATOM 684 C CA . ALA A 1 86 ? 4.373 -0.565 -35.447 1.00 63.94 86 ALA A CA 1
ATOM 685 C C . ALA A 1 86 ? 4.983 0.399 -36.478 1.00 63.94 86 ALA A C 1
ATOM 687 O O . ALA A 1 86 ? 4.664 0.299 -37.661 1.00 63.94 86 ALA A O 1
ATOM 688 N N . LEU A 1 87 ? 5.851 1.317 -36.041 1.00 63.44 87 LEU A N 1
ATOM 689 C CA . LEU A 1 87 ? 6.662 2.128 -36.942 1.00 63.44 87 LEU A CA 1
ATOM 690 C C . LEU A 1 87 ? 7.767 1.240 -37.515 1.00 63.44 87 LEU A C 1
ATOM 692 O O . LEU A 1 87 ? 8.744 0.929 -36.829 1.00 63.44 87 LEU A O 1
ATOM 696 N N . ASP A 1 88 ? 7.585 0.798 -38.760 1.00 61.22 88 ASP A N 1
ATOM 697 C CA . ASP A 1 88 ? 8.658 0.144 -39.497 1.00 61.22 88 ASP A CA 1
ATOM 698 C C . ASP A 1 88 ? 9.840 1.119 -39.601 1.00 61.22 88 ASP A C 1
ATOM 700 O O . ASP A 1 88 ? 9.678 2.339 -39.678 1.00 61.22 88 ASP A O 1
ATOM 704 N N . SER A 1 89 ? 11.052 0.580 -39.599 1.00 59.59 89 SER A N 1
ATOM 705 C CA . SER A 1 89 ? 12.309 1.335 -39.698 1.00 59.59 89 SER A CA 1
ATOM 706 C C . SER A 1 89 ? 12.461 2.165 -40.988 1.00 59.59 89 SER A C 1
ATOM 708 O O . SER A 1 89 ? 13.481 2.823 -41.175 1.00 59.59 89 SER A O 1
ATOM 710 N N . GLU A 1 90 ? 11.452 2.138 -41.856 1.00 54.81 90 GLU A N 1
ATOM 711 C CA . GLU A 1 90 ? 11.373 2.796 -43.158 1.00 54.81 90 GLU A CA 1
ATOM 712 C C . GLU A 1 90 ? 11.081 4.303 -43.071 1.00 54.81 90 GLU A C 1
ATOM 714 O O . GLU A 1 90 ? 11.361 5.015 -44.025 1.00 54.81 90 GLU A O 1
ATOM 719 N N . ASP A 1 91 ? 10.596 4.815 -41.933 1.00 61.12 91 ASP A N 1
ATOM 720 C CA . ASP A 1 91 ? 10.310 6.255 -41.753 1.00 61.12 91 ASP A CA 1
ATOM 721 C C . ASP A 1 91 ? 11.542 7.064 -41.281 1.00 61.12 91 ASP A C 1
ATOM 723 O O . ASP A 1 91 ? 11.480 8.275 -41.065 1.00 61.12 91 ASP A O 1
ATOM 727 N N . TRP A 1 92 ? 12.697 6.404 -41.126 1.00 66.56 92 TRP A N 1
ATOM 728 C CA . TRP A 1 92 ? 13.989 7.065 -40.921 1.00 66.56 92 TRP A CA 1
ATOM 729 C C . TRP A 1 92 ? 14.608 7.478 -42.269 1.00 66.56 92 TRP A C 1
ATOM 731 O O . TRP A 1 92 ? 15.746 7.116 -42.567 1.00 66.56 92 TRP A O 1
ATOM 741 N N . GLU A 1 93 ? 13.879 8.232 -43.099 1.00 62.19 93 GLU A N 1
ATOM 742 C CA . GLU A 1 93 ? 14.481 8.906 -44.256 1.00 62.19 93 GLU A CA 1
ATOM 743 C C . GLU A 1 93 ? 15.427 10.003 -43.743 1.00 62.19 93 GLU A C 1
ATOM 745 O O . GLU A 1 93 ? 15.006 11.063 -43.272 1.00 62.19 93 GLU A O 1
ATOM 750 N N . PHE A 1 94 ? 16.737 9.745 -43.796 1.00 67.12 94 PHE A N 1
ATOM 751 C CA . PHE A 1 94 ? 17.731 10.791 -43.597 1.00 67.12 94 PHE A CA 1
ATOM 752 C C . PHE A 1 94 ? 17.737 11.672 -44.854 1.00 67.12 94 PHE A C 1
ATOM 754 O O . PHE A 1 94 ? 18.010 11.160 -45.938 1.00 67.12 94 PHE A O 1
ATOM 761 N N . PRO A 1 95 ? 17.476 12.986 -44.744 1.00 65.75 95 PRO A N 1
ATOM 762 C CA . PRO A 1 95 ? 17.327 13.873 -45.902 1.00 65.75 95 PRO A CA 1
ATOM 763 C C . PRO A 1 95 ? 18.599 14.064 -46.753 1.00 65.75 95 PRO A C 1
ATOM 765 O O . PRO A 1 95 ? 18.561 14.834 -47.706 1.00 65.75 95 PRO A O 1
ATOM 768 N N . ASP A 1 96 ? 19.704 13.385 -46.430 1.00 60.94 96 ASP A N 1
ATOM 769 C CA . ASP A 1 96 ? 20.989 13.489 -47.130 1.00 60.94 96 ASP A CA 1
ATOM 770 C C . ASP A 1 96 ? 21.362 12.227 -47.943 1.00 60.94 96 ASP A C 1
ATOM 772 O O . ASP A 1 96 ? 22.440 12.196 -48.536 1.00 60.94 96 ASP A O 1
ATOM 776 N N . ASP A 1 97 ? 20.501 11.203 -48.020 1.00 65.19 97 ASP A N 1
ATOM 777 C CA . ASP A 1 97 ? 20.689 10.07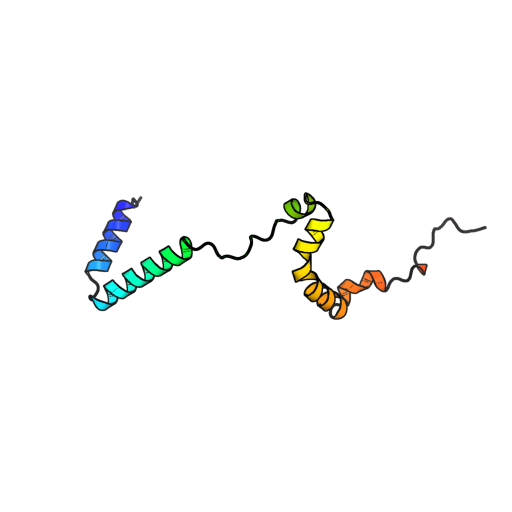1 -48.948 1.00 65.19 97 ASP A CA 1
ATOM 778 C C . ASP A 1 97 ? 20.087 10.392 -50.336 1.00 65.19 97 ASP A C 1
ATOM 780 O O . ASP A 1 97 ? 19.140 9.758 -50.803 1.00 65.19 97 ASP A O 1
ATOM 784 N N . GLU A 1 98 ? 20.654 11.387 -51.025 1.00 62.34 98 GLU A N 1
ATOM 785 C CA . GLU A 1 98 ? 20.485 11.577 -52.474 1.00 62.34 98 GLU A CA 1
ATOM 786 C C . GLU A 1 98 ? 21.878 11.482 -53.149 1.00 62.34 98 GLU A C 1
ATOM 788 O O . GLU A 1 98 ? 22.826 12.098 -52.653 1.00 62.34 98 GLU A O 1
ATOM 793 N N . PRO A 1 99 ? 22.054 10.658 -54.208 1.00 65.62 99 PRO A N 1
ATOM 794 C CA . PRO A 1 99 ? 23.364 10.317 -54.788 1.00 65.62 99 PRO A CA 1
ATOM 795 C C . PRO A 1 99 ? 24.087 11.451 -55.533 1.00 65.62 99 PRO A C 1
ATOM 797 O O . PRO A 1 99 ? 23.419 12.312 -56.149 1.00 65.62 99 PRO A O 1
#

pLDDT: mean 81.1, std 12.65, range [50.56, 94.0]

Sequence (99 aa):
MLSAAHLEQALLDHLRQLPTEKQQEVLDFAEFLRQKVSSPPALPAKPSLQQLARLPLSQRHQALEPFVTETAKDFRDDPELTEFAALDSEDWEFPDDEP

Secondary structure (DSSP, 8-state):
---HHHHHHHHHHHHHHS-HHHHHHHHHHHHHHHHHHHS---S--PPPHHHHHHS-HHHHHHHHHHHHHHHHHHHHH-GGGGHHHHS-GGG---TT---